Protein AF-A0A3D3WF87-F1 (afdb_monomer_lite)

Foldseek 3Di:
DPPPDDDDPVVPDADWDQAPVRDTDGPVVLLVQLVVQQVPADLQQGDALVNSQVVSCVPVVDRDDSVNSVVSCVVVVHDGSVVSRDDPPPPDPDPPDPDPDDPPPDDDDDDDD

Sequence (113 aa):
ATPRGIIPLSHFFSPAITRADGIAVASRAVTATIIGLIMAEDKLAPLSDANIADAITARHGVTLTPRAIAKHRAKHHIAKAPNRKIKPQKIKPKKIKPRKVMSKRVQSKNIMH

pLDDT: mean 83.64, std 14.1, range [43.0, 96.19]

Secondary structure (DSSP, 8-state):
--SS----GGGG---EEE-TTS-EEEHHHHHHHHHHHHHTS-TTSPPPHHHHHHHHHHHH-----HHHHHHHHHHTTPPPHHHHPPPPP------------------------

Structure (mmCIF, N/CA/C/O backbone):
data_AF-A0A3D3WF87-F1
#
_entry.id   AF-A0A3D3WF87-F1
#
loop_
_atom_site.group_PDB
_atom_site.id
_atom_site.type_symbol
_atom_site.label_atom_id
_atom_site.label_alt_id
_atom_site.label_comp_id
_atom_site.label_asym_id
_atom_site.label_entity_id
_atom_site.label_seq_id
_atom_site.pdbx_PDB_ins_code
_atom_site.Cartn_x
_atom_site.Cartn_y
_atom_site.Cartn_z
_atom_site.occupancy
_atom_site.B_iso_or_equiv
_atom_site.auth_seq_id
_atom_site.auth_comp_id
_atom_site.auth_asym_id
_atom_site.auth_atom_id
_atom_site.pdbx_PDB_model_num
ATOM 1 N N . ALA A 1 1 ? -14.303 5.611 -28.062 1.00 49.09 1 ALA A N 1
ATOM 2 C CA . ALA A 1 1 ? -14.174 6.911 -27.373 1.00 49.09 1 ALA A CA 1
ATOM 3 C C . ALA A 1 1 ? -14.171 6.671 -25.867 1.00 49.09 1 ALA A C 1
ATOM 5 O O . ALA A 1 1 ? -15.093 6.036 -25.369 1.00 49.09 1 ALA A O 1
ATOM 6 N N . THR A 1 2 ? -13.136 7.095 -25.140 1.00 52.62 2 THR A N 1
ATOM 7 C CA . THR A 1 2 ? -13.179 7.131 -23.670 1.00 52.62 2 THR A CA 1
ATOM 8 C C . THR A 1 2 ? -14.158 8.231 -23.241 1.00 52.62 2 THR A C 1
ATOM 10 O O . THR A 1 2 ? -14.072 9.347 -23.748 1.00 52.62 2 THR A O 1
ATOM 13 N N . PRO A 1 3 ? -15.099 7.973 -22.319 1.00 73.81 3 PRO A N 1
ATOM 14 C CA . PRO A 1 3 ? -16.246 8.858 -22.084 1.00 73.81 3 PRO A CA 1
ATOM 15 C C . PRO A 1 3 ? -15.928 10.134 -21.269 1.00 73.81 3 PRO A C 1
ATOM 17 O O . PRO A 1 3 ? -16.829 10.725 -20.687 1.00 73.81 3 PRO A O 1
ATOM 20 N N . ARG A 1 4 ? -14.658 10.559 -21.164 1.00 70.38 4 ARG A N 1
ATOM 21 C CA . ARG A 1 4 ? -14.207 11.664 -20.287 1.00 70.38 4 ARG A CA 1
ATOM 22 C C . ARG A 1 4 ? -13.151 12.586 -20.934 1.00 70.38 4 ARG A C 1
ATOM 24 O O . ARG A 1 4 ? -12.146 12.898 -20.306 1.00 70.38 4 ARG A O 1
ATOM 31 N N . GLY A 1 5 ? -13.376 13.028 -22.173 1.00 79.25 5 GLY A N 1
ATOM 32 C CA . GLY A 1 5 ? -12.568 14.078 -22.818 1.00 79.25 5 GLY A CA 1
ATOM 33 C C . GLY A 1 5 ? -11.199 13.642 -23.367 1.00 79.25 5 GLY A C 1
ATOM 34 O O . GLY A 1 5 ? -10.828 12.469 -23.313 1.00 79.25 5 GLY A O 1
ATOM 35 N N . ILE A 1 6 ? -10.468 14.607 -23.937 1.00 88.31 6 ILE A N 1
ATOM 36 C CA . ILE A 1 6 ? -9.123 14.424 -24.505 1.00 88.31 6 ILE A CA 1
ATOM 37 C C . ILE A 1 6 ? -8.096 14.647 -23.391 1.00 88.31 6 ILE A C 1
ATOM 39 O O . ILE A 1 6 ? -8.057 15.721 -22.794 1.00 88.31 6 ILE A O 1
ATOM 43 N N . ILE A 1 7 ? -7.261 13.642 -23.118 1.00 88.25 7 ILE A N 1
ATOM 44 C CA . ILE A 1 7 ? -6.139 13.748 -22.177 1.00 88.25 7 ILE A CA 1
ATOM 45 C C . ILE A 1 7 ? -4.807 13.684 -22.928 1.00 88.25 7 ILE A C 1
ATOM 47 O O . ILE A 1 7 ? -4.680 12.897 -23.869 1.00 88.25 7 ILE A O 1
ATOM 51 N N . PRO A 1 8 ? -3.808 14.495 -22.537 1.00 86.44 8 PRO A N 1
ATOM 52 C CA . PRO A 1 8 ? -2.497 14.469 -23.172 1.00 86.44 8 PRO A CA 1
ATOM 53 C C . PRO A 1 8 ? -1.827 13.104 -22.964 1.00 86.44 8 PRO A C 1
ATOM 55 O O . PRO A 1 8 ? -1.905 12.527 -21.877 1.00 86.44 8 PRO A O 1
ATOM 58 N N . LEU A 1 9 ? -1.128 12.604 -23.990 1.00 87.75 9 LEU A N 1
ATOM 59 C CA . LEU A 1 9 ? -0.460 11.293 -23.969 1.00 87.75 9 LEU A CA 1
ATOM 60 C C . LEU A 1 9 ? 0.532 11.149 -22.799 1.00 87.75 9 LEU A C 1
ATOM 62 O O . LEU A 1 9 ? 0.686 10.070 -22.229 1.00 87.75 9 LEU A O 1
AT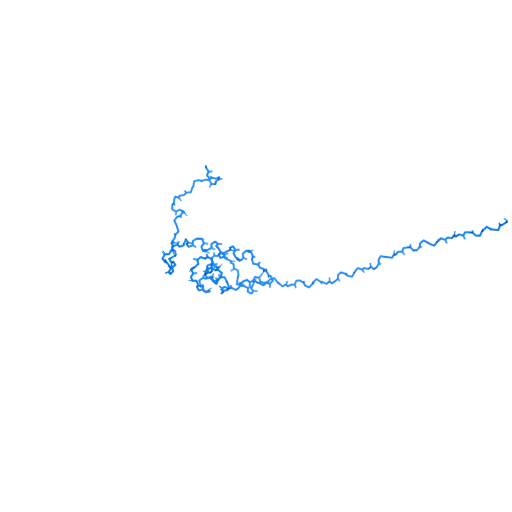OM 66 N N . SER A 1 10 ? 1.156 12.252 -22.381 1.00 86.44 10 SER A N 1
ATOM 67 C CA . SER A 1 10 ? 2.066 12.283 -21.232 1.00 86.44 10 SER A CA 1
ATOM 68 C C . SER A 1 10 ? 1.427 11.789 -19.930 1.00 86.44 10 SER A C 1
ATOM 70 O O . SER A 1 10 ? 2.129 11.269 -19.068 1.00 86.44 10 SER A O 1
ATOM 72 N N . HIS A 1 11 ? 0.100 11.874 -19.795 1.00 84.94 11 HIS A N 1
ATOM 73 C CA . HIS A 1 11 ? -0.622 11.421 -18.608 1.00 84.94 11 HIS A CA 1
ATOM 74 C C . HIS A 1 11 ? -0.518 9.904 -18.363 1.00 84.94 11 HIS A C 1
ATOM 76 O O . HIS A 1 11 ? -0.719 9.441 -17.234 1.00 84.94 11 HIS A O 1
ATOM 82 N N . PHE A 1 12 ? -0.223 9.124 -19.405 1.00 83.12 12 PHE A N 1
ATOM 83 C CA . PHE A 1 12 ? -0.142 7.667 -19.321 1.00 83.12 12 PHE A CA 1
ATOM 84 C C . PHE A 1 12 ? 1.240 7.161 -18.897 1.00 83.12 12 PHE A C 1
ATOM 86 O O . PHE A 1 12 ? 1.348 6.033 -18.416 1.00 83.12 12 PHE A O 1
ATOM 93 N N . PHE A 1 13 ? 2.288 7.980 -19.013 1.00 86.25 13 PHE A N 1
ATOM 94 C CA . PHE A 1 13 ? 3.633 7.579 -18.618 1.00 86.25 13 PHE A CA 1
ATOM 95 C C . PHE A 1 13 ? 3.845 7.821 -17.124 1.00 86.25 13 PHE A C 1
ATOM 97 O O . PHE A 1 13 ? 3.792 8.946 -16.632 1.00 86.25 13 PHE A O 1
ATOM 104 N N . SER A 1 14 ? 4.102 6.743 -16.387 1.00 86.69 14 SER A N 1
ATOM 105 C CA . SER A 1 14 ? 4.516 6.804 -14.986 1.00 86.69 14 SER A CA 1
ATOM 106 C C . SER A 1 14 ? 5.873 6.129 -14.816 1.00 86.69 14 SER A C 1
ATOM 108 O O . SER A 1 14 ? 6.096 5.111 -15.475 1.00 86.69 14 SER A O 1
ATOM 110 N N . PRO A 1 15 ? 6.743 6.616 -13.912 1.00 87.62 15 PRO A N 1
ATOM 111 C CA . PRO A 1 15 ? 7.994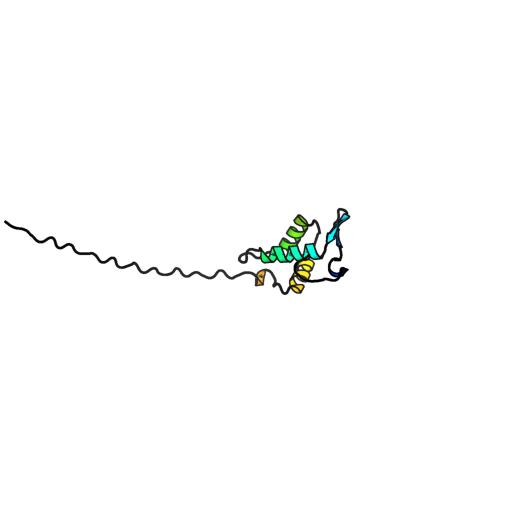 5.940 -13.596 1.00 87.62 15 PRO A CA 1
ATOM 112 C C . PRO A 1 15 ? 7.744 4.477 -13.225 1.00 87.62 15 PRO A C 1
ATOM 114 O O . PRO A 1 15 ? 6.828 4.181 -12.445 1.00 87.62 15 PRO A O 1
ATOM 117 N N . ALA A 1 16 ? 8.545 3.581 -13.789 1.00 87.50 16 ALA A N 1
ATOM 118 C CA . ALA A 1 16 ? 8.533 2.170 -13.445 1.00 87.50 16 ALA A CA 1
ATOM 119 C C . ALA A 1 16 ? 9.419 1.905 -12.221 1.00 87.50 16 ALA A C 1
ATOM 121 O O . ALA A 1 16 ? 10.440 2.560 -12.021 1.00 87.50 16 ALA A O 1
ATOM 122 N N . ILE A 1 17 ? 9.011 0.943 -11.402 1.00 86.38 17 ILE A N 1
ATOM 123 C CA . ILE A 1 17 ? 9.784 0.397 -10.293 1.00 86.38 17 ILE A CA 1
ATOM 124 C C . ILE A 1 17 ? 10.210 -1.003 -10.719 1.00 86.38 17 ILE A C 1
ATOM 126 O O . ILE A 1 17 ? 9.358 -1.861 -10.951 1.00 86.38 17 ILE A O 1
ATOM 130 N N . THR A 1 18 ? 11.514 -1.216 -10.850 1.00 86.12 18 THR A N 1
ATOM 131 C CA . THR A 1 18 ? 12.071 -2.519 -11.215 1.00 86.12 18 THR A CA 1
ATOM 132 C C . THR A 1 18 ? 12.104 -3.419 -9.988 1.00 86.12 18 THR A C 1
ATOM 134 O O . THR A 1 18 ? 12.627 -3.042 -8.938 1.00 86.12 18 THR A O 1
ATOM 137 N N . ARG A 1 19 ? 11.516 -4.604 -10.113 1.00 87.69 19 ARG A N 1
ATOM 138 C CA . ARG A 1 19 ? 11.569 -5.664 -9.113 1.00 87.69 19 ARG A CA 1
ATOM 139 C C . ARG A 1 19 ? 12.897 -6.426 -9.213 1.00 87.69 19 ARG A C 1
ATOM 141 O O . ARG A 1 19 ? 13.601 -6.350 -10.215 1.00 87.69 19 ARG A O 1
ATOM 148 N N . ALA A 1 20 ? 13.238 -7.175 -8.166 1.00 82.56 20 ALA A N 1
ATOM 149 C CA . ALA A 1 20 ? 14.440 -8.009 -8.117 1.00 82.56 20 ALA A CA 1
ATOM 150 C C . ALA A 1 20 ? 14.529 -9.073 -9.235 1.00 82.56 20 ALA A C 1
ATOM 152 O O . ALA A 1 20 ? 15.626 -9.486 -9.584 1.00 82.56 20 ALA A O 1
ATOM 153 N N . ASP A 1 21 ? 13.398 -9.496 -9.805 1.00 83.44 21 ASP A N 1
ATOM 154 C CA . ASP A 1 21 ? 13.311 -10.438 -10.932 1.00 83.44 21 ASP A CA 1
ATOM 155 C C . ASP A 1 21 ? 13.448 -9.755 -12.310 1.00 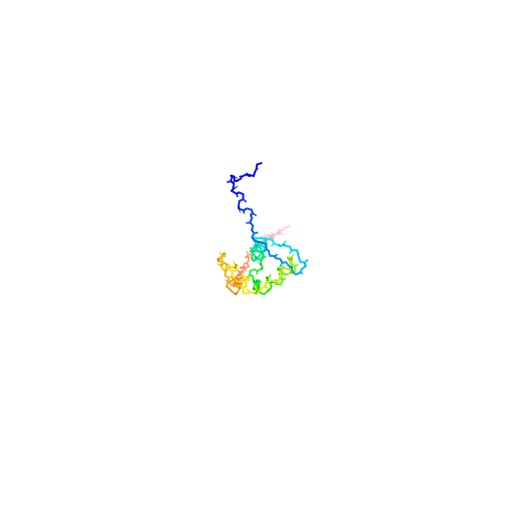83.44 21 ASP A C 1
ATOM 157 O O . ASP A 1 21 ? 13.291 -10.402 -13.342 1.00 83.44 21 ASP A O 1
ATOM 161 N N . GLY A 1 22 ? 13.727 -8.447 -12.345 1.00 82.75 22 GLY A N 1
ATOM 162 C CA . GLY A 1 22 ? 13.851 -7.664 -13.576 1.00 82.75 22 GLY A CA 1
ATOM 163 C C . GLY A 1 22 ? 12.516 -7.204 -14.169 1.00 82.75 22 GLY A C 1
ATOM 164 O O . GLY A 1 22 ? 12.516 -6.450 -15.143 1.00 82.75 22 GLY A O 1
ATOM 165 N N . ILE A 1 23 ? 11.377 -7.589 -13.582 1.00 87.19 23 ILE A N 1
ATOM 166 C CA . ILE A 1 23 ? 10.054 -7.158 -14.040 1.00 87.19 23 ILE A CA 1
ATOM 167 C C . ILE A 1 23 ? 9.773 -5.736 -13.541 1.00 87.19 23 ILE A C 1
ATOM 169 O O . ILE A 1 23 ? 10.004 -5.390 -12.382 1.00 87.19 23 ILE A O 1
ATOM 173 N N . ALA A 1 24 ? 9.250 -4.887 -14.421 1.00 88.00 24 ALA A N 1
ATOM 174 C CA . ALA A 1 24 ? 8.902 -3.508 -14.106 1.00 88.00 24 ALA A CA 1
ATOM 175 C C . ALA A 1 24 ? 7.423 -3.375 -13.710 1.00 88.0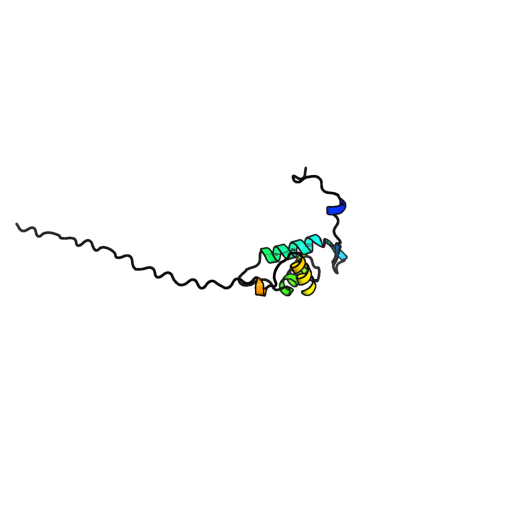0 24 ALA A C 1
ATOM 177 O O . ALA A 1 24 ? 6.533 -3.849 -14.414 1.00 88.00 24 ALA A O 1
ATOM 178 N N . VAL A 1 25 ? 7.149 -2.658 -12.617 1.00 90.06 25 VAL A N 1
ATOM 179 C CA . VAL A 1 25 ? 5.788 -2.315 -12.175 1.00 90.06 25 VAL A CA 1
ATOM 180 C C . VAL A 1 25 ? 5.602 -0.802 -12.201 1.00 90.06 25 VAL A C 1
ATOM 182 O O . VAL A 1 25 ? 6.439 -0.045 -11.716 1.00 90.06 25 VAL A O 1
ATOM 185 N N . ALA A 1 26 ? 4.478 -0.326 -12.733 1.00 91.38 26 ALA A N 1
ATOM 186 C CA . ALA A 1 26 ? 4.164 1.099 -12.729 1.00 91.38 26 ALA A CA 1
ATOM 187 C C . ALA A 1 26 ? 4.009 1.645 -11.294 1.00 91.38 26 ALA A C 1
ATOM 189 O O . ALA A 1 26 ? 3.201 1.148 -10.504 1.00 91.38 26 ALA A O 1
ATOM 190 N N . SER A 1 27 ? 4.700 2.741 -10.965 1.00 90.50 27 SER A N 1
ATOM 191 C CA . SER A 1 27 ? 4.589 3.405 -9.649 1.00 90.50 27 SER A CA 1
ATOM 192 C C . SER A 1 27 ? 3.157 3.844 -9.309 1.00 90.50 27 SER A C 1
ATOM 194 O O . SER A 1 27 ? 2.734 3.808 -8.146 1.00 90.50 27 SER A O 1
ATOM 196 N N . ARG A 1 28 ? 2.373 4.214 -10.331 1.00 91.62 28 ARG A N 1
ATOM 197 C CA . ARG A 1 28 ? 0.952 4.555 -10.188 1.00 91.62 28 ARG A CA 1
ATOM 198 C C . ARG A 1 28 ? 0.111 3.342 -9.784 1.00 91.62 28 ARG A C 1
ATOM 200 O O . ARG A 1 28 ? -0.783 3.498 -8.957 1.00 91.62 28 ARG A O 1
ATOM 207 N N . ALA A 1 29 ? 0.425 2.147 -10.290 1.00 92.06 29 ALA A N 1
ATOM 208 C CA . ALA A 1 29 ? -0.269 0.907 -9.928 1.00 92.06 29 ALA A CA 1
ATOM 209 C C . ALA A 1 29 ? -0.003 0.513 -8.467 1.00 92.06 29 ALA A C 1
ATOM 211 O O . ALA A 1 29 ? -0.932 0.178 -7.728 1.00 92.06 29 ALA A O 1
ATOM 212 N N . VAL A 1 30 ? 1.248 0.647 -8.016 1.00 93.25 30 VAL A N 1
ATOM 213 C CA . VAL A 1 30 ? 1.623 0.431 -6.610 1.00 93.25 30 VAL A CA 1
ATOM 214 C C . VAL A 1 30 ? 0.871 1.402 -5.697 1.00 93.25 30 VAL A C 1
ATOM 216 O O . VAL A 1 30 ? 0.236 0.981 -4.732 1.00 93.25 30 VAL A O 1
ATOM 219 N N . THR A 1 31 ? 0.859 2.694 -6.041 1.00 93.31 31 THR A N 1
ATOM 220 C CA . THR A 1 31 ? 0.142 3.725 -5.268 1.00 93.31 31 THR A CA 1
ATOM 221 C C . THR A 1 31 ? -1.365 3.452 -5.217 1.00 93.31 31 THR A C 1
ATOM 223 O O . THR A 1 31 ? -1.963 3.514 -4.144 1.00 93.31 31 THR A O 1
ATOM 226 N N . ALA A 1 32 ? -1.977 3.087 -6.348 1.00 94.50 32 ALA A N 1
ATOM 227 C CA . ALA A 1 32 ? -3.391 2.722 -6.410 1.00 94.50 32 ALA A CA 1
ATOM 228 C C . ALA A 1 32 ? -3.708 1.508 -5.523 1.00 94.50 32 ALA A C 1
ATOM 230 O O . ALA A 1 32 ? -4.725 1.496 -4.832 1.00 94.50 32 ALA A O 1
ATOM 231 N N . THR A 1 33 ? -2.810 0.522 -5.480 1.00 95.38 33 THR A N 1
ATOM 232 C CA . THR A 1 33 ? -2.969 -0.663 -4.626 1.00 95.38 33 THR A CA 1
ATOM 233 C C . THR A 1 33 ? -2.892 -0.304 -3.144 1.00 95.38 33 THR A C 1
ATOM 235 O O . THR A 1 33 ? -3.719 -0.779 -2.373 1.00 95.38 33 THR A O 1
ATOM 238 N N . ILE A 1 34 ? -1.960 0.569 -2.740 1.00 95.38 34 ILE A N 1
ATOM 239 C CA . ILE A 1 34 ? -1.860 1.055 -1.351 1.00 95.38 34 ILE A CA 1
ATOM 240 C C . ILE A 1 34 ? -3.180 1.701 -0.917 1.00 95.38 34 ILE A C 1
ATOM 242 O O . ILE A 1 34 ? -3.713 1.371 0.140 1.00 95.38 34 ILE A O 1
ATOM 246 N N . ILE A 1 35 ? -3.725 2.600 -1.741 1.00 95.50 35 ILE A N 1
ATOM 247 C CA . ILE A 1 35 ? -4.992 3.282 -1.443 1.00 95.50 35 ILE A CA 1
ATOM 248 C C . ILE A 1 35 ? -6.138 2.269 -1.385 1.00 95.50 35 ILE A C 1
ATOM 250 O O . ILE A 1 35 ? -6.915 2.294 -0.435 1.00 95.50 35 ILE A O 1
ATOM 254 N N . GLY A 1 36 ? -6.213 1.352 -2.352 1.00 95.75 36 GLY A N 1
ATOM 255 C CA . GLY A 1 36 ? -7.240 0.313 -2.393 1.00 95.75 36 GLY A CA 1
ATOM 256 C C . GLY A 1 36 ? -7.237 -0.577 -1.149 1.00 95.75 36 GLY A C 1
ATOM 257 O O . GLY A 1 36 ? -8.296 -0.831 -0.583 1.00 95.75 36 GLY A O 1
ATOM 258 N N . LEU A 1 37 ? -6.056 -0.985 -0.672 1.00 95.50 37 LEU A N 1
ATOM 259 C CA . LEU A 1 37 ? -5.916 -1.767 0.560 1.00 95.50 37 LEU A CA 1
ATOM 260 C C . LEU A 1 37 ? -6.414 -0.999 1.788 1.00 95.50 37 LEU A C 1
ATOM 262 O O . LEU A 1 37 ? -7.106 -1.577 2.617 1.00 95.50 37 LEU A O 1
ATOM 266 N N . ILE A 1 38 ? -6.105 0.297 1.893 1.00 94.75 38 ILE A N 1
ATOM 267 C CA . ILE A 1 38 ? -6.568 1.126 3.015 1.00 94.75 38 ILE A CA 1
ATOM 268 C C . ILE A 1 38 ? -8.080 1.368 2.936 1.00 94.75 38 ILE A C 1
ATOM 270 O O . ILE A 1 38 ? -8.756 1.380 3.957 1.00 94.75 38 ILE A O 1
ATOM 274 N N . MET A 1 39 ? -8.640 1.558 1.741 1.00 94.06 39 MET A N 1
ATOM 275 C CA . MET A 1 39 ? -10.082 1.766 1.574 1.00 94.06 39 MET A CA 1
ATOM 276 C C . MET A 1 39 ? -10.903 0.515 1.907 1.00 94.06 39 MET A C 1
ATOM 278 O O . MET A 1 39 ? -12.025 0.642 2.392 1.00 94.06 39 MET A O 1
ATOM 282 N N . ALA A 1 40 ? -10.346 -0.669 1.649 1.00 95.00 40 ALA A N 1
ATOM 283 C CA . ALA A 1 40 ? -10.981 -1.958 1.906 1.00 95.00 40 ALA A CA 1
ATOM 284 C C . ALA A 1 40 ? -10.660 -2.544 3.297 1.00 95.00 40 ALA A C 1
ATOM 286 O O . ALA A 1 40 ? -11.067 -3.667 3.586 1.00 95.00 40 ALA A O 1
ATOM 287 N N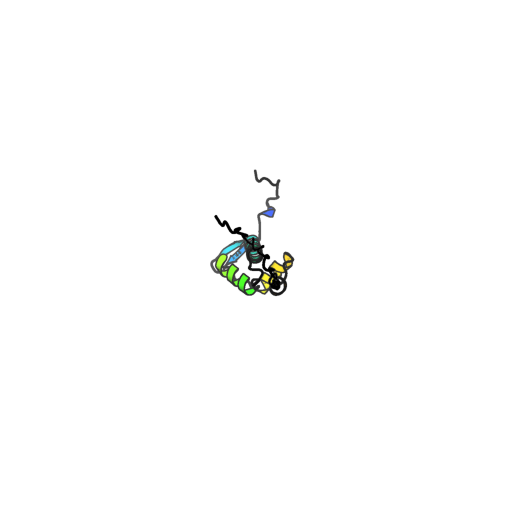 . GLU A 1 41 ? -9.914 -1.830 4.148 1.00 92.69 41 GLU A N 1
ATOM 288 C CA . GLU A 1 41 ? -9.495 -2.351 5.451 1.00 92.69 41 GLU A CA 1
ATOM 289 C C . GLU A 1 41 ? -10.650 -2.445 6.463 1.00 92.69 41 GLU A C 1
ATOM 291 O O . GLU A 1 41 ? -11.628 -1.691 6.410 1.00 92.69 41 GLU A O 1
ATOM 296 N N . ASP A 1 42 ? -10.500 -3.331 7.451 1.00 93.56 42 ASP A N 1
ATOM 297 C CA . ASP A 1 42 ? -11.368 -3.330 8.626 1.00 93.56 42 ASP A CA 1
ATOM 298 C C . ASP A 1 42 ? -11.056 -2.107 9.503 1.00 93.56 42 ASP A C 1
ATOM 300 O O . ASP A 1 42 ? -9.970 -1.968 10.067 1.00 93.56 42 ASP A O 1
ATOM 304 N N . LYS A 1 43 ? -12.037 -1.217 9.671 1.00 90.88 43 LYS A N 1
ATOM 305 C CA . LYS A 1 43 ? -11.894 0.002 10.480 1.00 90.88 43 LYS A CA 1
ATOM 306 C C . LYS A 1 43 ? -11.766 -0.277 11.980 1.00 90.88 43 LYS A C 1
ATOM 308 O O . LYS A 1 43 ? -11.366 0.619 12.727 1.00 90.88 43 LYS A O 1
ATOM 313 N N . LEU A 1 44 ? -12.112 -1.478 12.445 1.00 91.25 44 LEU A N 1
ATOM 314 C CA . LEU A 1 44 ? -11.871 -1.910 13.825 1.00 91.25 44 LEU A CA 1
ATOM 315 C C . LEU A 1 44 ? -10.412 -2.340 14.035 1.00 91.25 44 LEU A C 1
ATOM 317 O O . LEU A 1 44 ? -9.872 -2.176 15.136 1.00 91.25 44 LEU A O 1
ATOM 321 N N . ALA A 1 45 ? -9.760 -2.822 12.979 1.00 92.12 45 ALA A N 1
ATOM 322 C CA . ALA A 1 45 ? -8.385 -3.303 12.974 1.00 92.12 45 ALA A CA 1
ATOM 323 C C . ALA A 1 45 ? -7.632 -2.797 11.722 1.00 92.12 45 ALA A C 1
ATOM 325 O O . ALA A 1 45 ? -7.282 -3.590 10.847 1.00 92.12 45 ALA A O 1
ATOM 326 N N . PRO A 1 46 ? -7.377 -1.476 11.619 1.00 94.12 46 PRO A N 1
ATOM 327 C CA . PRO A 1 46 ? -6.775 -0.887 10.425 1.00 94.12 46 PRO A CA 1
ATOM 328 C C . PRO A 1 46 ? -5.369 -1.434 10.173 1.00 94.12 46 PRO A C 1
ATOM 330 O O . PRO A 1 46 ? -4.604 -1.683 11.112 1.00 94.12 46 PRO A O 1
ATOM 333 N N . LEU A 1 47 ? -5.006 -1.568 8.898 1.00 95.25 47 LEU A N 1
ATOM 334 C CA . LEU A 1 47 ? -3.732 -2.151 8.493 1.00 95.25 47 LEU A CA 1
ATOM 335 C C . LEU A 1 47 ? -2.568 -1.231 8.868 1.00 95.25 47 LEU A C 1
ATOM 337 O O . LEU A 1 47 ? -2.572 -0.028 8.584 1.00 95.25 47 LEU A O 1
ATOM 341 N N . SER A 1 48 ? -1.538 -1.814 9.484 1.00 96.06 48 SER A N 1
ATOM 342 C CA . SER A 1 48 ? -0.286 -1.110 9.749 1.00 96.06 48 SER A CA 1
ATOM 343 C C . SER A 1 48 ? 0.459 -0.819 8.438 1.00 96.06 48 SER A C 1
ATOM 345 O O . SER A 1 48 ? 0.306 -1.540 7.451 1.00 96.06 48 SER A O 1
ATOM 347 N N . ASP A 1 49 ? 1.310 0.212 8.430 1.00 95.62 49 ASP A N 1
ATOM 348 C CA . ASP A 1 49 ? 2.135 0.530 7.255 1.00 95.62 49 ASP A CA 1
ATOM 349 C C . ASP A 1 49 ? 3.099 -0.637 6.903 1.00 95.62 49 ASP A C 1
ATOM 351 O O . ASP A 1 49 ? 3.485 -0.776 5.745 1.00 95.62 49 ASP A O 1
ATOM 355 N N . ALA A 1 50 ? 3.445 -1.504 7.868 1.00 96.19 50 ALA A N 1
ATOM 356 C CA . ALA A 1 50 ? 4.220 -2.728 7.637 1.00 96.19 50 ALA A CA 1
ATOM 357 C C . ALA A 1 50 ? 3.381 -3.824 6.961 1.00 96.19 50 A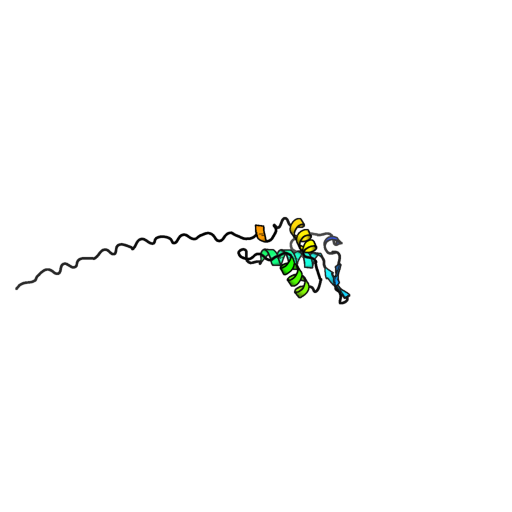LA A C 1
ATOM 359 O O . ALA A 1 50 ? 3.782 -4.341 5.927 1.00 96.19 50 ALA A O 1
ATOM 360 N N . ASN A 1 51 ? 2.165 -4.078 7.451 1.00 96.12 51 ASN A N 1
ATOM 361 C CA . ASN A 1 51 ? 1.270 -5.074 6.854 1.00 96.12 51 ASN A CA 1
ATOM 362 C C . ASN A 1 51 ? 0.913 -4.705 5.404 1.00 96.12 51 ASN A C 1
ATOM 364 O O . ASN A 1 51 ? 0.759 -5.572 4.547 1.00 96.12 51 ASN A O 1
ATOM 368 N N . ILE A 1 52 ? 0.783 -3.404 5.115 1.00 95.88 52 ILE A N 1
ATOM 369 C CA . ILE A 1 52 ? 0.580 -2.914 3.748 1.00 95.88 52 ILE A CA 1
ATOM 370 C C . ILE A 1 52 ? 1.825 -3.182 2.893 1.00 95.88 52 ILE A C 1
ATOM 372 O O . ILE A 1 52 ? 1.685 -3.608 1.750 1.00 95.88 52 ILE A O 1
ATOM 376 N N . ALA A 1 53 ? 3.033 -2.959 3.420 1.00 96.00 53 ALA A N 1
ATOM 377 C CA . ALA A 1 53 ? 4.272 -3.253 2.701 1.00 96.00 53 ALA A CA 1
ATOM 378 C C . ALA A 1 53 ? 4.399 -4.746 2.354 1.00 96.00 53 ALA A C 1
ATOM 380 O O . ALA A 1 53 ? 4.735 -5.083 1.216 1.00 96.00 53 ALA A O 1
ATOM 381 N N . ASP A 1 54 ? 4.045 -5.630 3.285 1.00 95.88 54 ASP A N 1
ATOM 382 C CA . ASP A 1 54 ? 4.038 -7.078 3.060 1.00 95.88 54 ASP A CA 1
ATOM 383 C C . ASP A 1 54 ? 3.011 -7.463 1.988 1.00 95.88 54 ASP A C 1
ATOM 385 O O . ASP A 1 54 ? 3.323 -8.195 1.049 1.00 95.88 54 ASP A O 1
ATOM 389 N N . ALA A 1 55 ? 1.802 -6.893 2.049 1.00 95.25 55 ALA A N 1
ATOM 390 C CA . ALA A 1 55 ? 0.765 -7.118 1.044 1.00 95.25 55 ALA A CA 1
ATOM 391 C C . ALA A 1 55 ? 1.175 -6.626 -0.357 1.00 95.25 55 ALA A C 1
ATOM 393 O O . ALA A 1 55 ? 0.842 -7.263 -1.359 1.00 95.25 55 ALA A O 1
ATOM 394 N N . ILE A 1 56 ? 1.903 -5.508 -0.451 1.00 94.19 56 ILE A N 1
ATOM 395 C CA . ILE A 1 56 ? 2.455 -5.015 -1.721 1.00 94.19 56 ILE A CA 1
ATOM 396 C C . ILE A 1 56 ? 3.551 -5.949 -2.231 1.00 94.19 56 ILE A C 1
ATOM 398 O O . ILE A 1 56 ? 3.552 -6.279 -3.417 1.00 94.19 56 ILE A O 1
ATOM 402 N N . THR A 1 57 ? 4.429 -6.420 -1.348 1.00 93.44 57 THR A N 1
ATOM 403 C CA . THR A 1 57 ? 5.479 -7.382 -1.697 1.00 93.44 57 THR A CA 1
ATOM 404 C C . THR A 1 57 ? 4.869 -8.686 -2.212 1.00 93.44 57 THR A C 1
ATOM 406 O O . THR A 1 57 ? 5.317 -9.210 -3.223 1.00 93.44 57 THR A O 1
ATOM 409 N N . ALA A 1 58 ? 3.786 -9.173 -1.606 1.00 92.56 58 ALA A N 1
ATOM 410 C CA . ALA A 1 58 ? 3.096 -10.374 -2.072 1.00 92.56 58 ALA A CA 1
ATOM 411 C C . ALA A 1 58 ? 2.394 -10.185 -3.432 1.00 92.56 58 ALA A C 1
ATOM 413 O O . ALA A 1 58 ? 2.399 -11.094 -4.257 1.00 92.56 58 ALA A O 1
ATOM 414 N N . ARG A 1 59 ? 1.785 -9.016 -3.682 1.00 91.44 59 ARG A N 1
ATOM 415 C CA . ARG A 1 59 ? 0.993 -8.759 -4.904 1.00 91.44 59 ARG A CA 1
ATOM 416 C C . ARG A 1 59 ? 1.826 -8.329 -6.105 1.00 91.44 59 ARG A C 1
ATOM 418 O O . ARG A 1 59 ? 1.603 -8.807 -7.208 1.00 91.44 59 ARG A O 1
ATOM 425 N N . HIS A 1 60 ? 2.729 -7.380 -5.891 1.00 89.56 60 HIS A N 1
ATOM 426 C CA . HIS A 1 60 ? 3.532 -6.747 -6.943 1.00 89.56 60 HIS A CA 1
ATOM 427 C C . HIS A 1 60 ? 4.978 -7.189 -6.897 1.00 89.56 60 HIS A C 1
ATOM 429 O O . HIS A 1 60 ? 5.742 -6.879 -7.806 1.00 89.56 60 HIS A O 1
ATOM 435 N N . GLY A 1 61 ? 5.381 -7.858 -5.814 1.00 90.25 61 GLY A N 1
ATOM 436 C CA . GLY A 1 61 ? 6.735 -8.347 -5.706 1.00 90.25 61 GLY A CA 1
ATOM 437 C C . GLY A 1 61 ? 7.794 -7.294 -5.417 1.00 90.25 61 GLY A C 1
ATOM 438 O O . GLY A 1 61 ? 8.977 -7.617 -5.353 1.00 90.25 61 GLY A O 1
ATOM 439 N N . VAL A 1 62 ? 7.366 -6.047 -5.254 1.00 90.25 62 VAL A N 1
ATOM 440 C CA . VAL A 1 62 ? 8.208 -4.900 -4.951 1.00 90.25 62 VAL A CA 1
ATOM 441 C C . VAL A 1 62 ? 8.306 -4.761 -3.440 1.00 90.25 62 VAL A C 1
ATOM 443 O O . VAL A 1 62 ? 7.298 -4.554 -2.764 1.00 90.25 62 VAL A O 1
ATOM 446 N N . THR A 1 63 ? 9.525 -4.813 -2.917 1.00 90.81 63 THR A N 1
ATOM 447 C CA . THR A 1 63 ? 9.806 -4.554 -1.507 1.00 90.81 63 THR A CA 1
ATOM 448 C C . THR A 1 63 ? 9.766 -3.055 -1.237 1.00 90.81 63 THR A C 1
ATOM 450 O O . THR A 1 63 ? 10.613 -2.289 -1.695 1.00 90.81 63 THR A O 1
ATOM 453 N N . LEU A 1 64 ? 8.771 -2.623 -0.467 1.00 91.38 64 LEU A N 1
ATOM 454 C CA . LEU A 1 64 ? 8.672 -1.250 0.020 1.00 91.38 64 LEU A CA 1
ATOM 455 C C . LEU A 1 64 ? 8.950 -1.193 1.513 1.00 91.38 64 LEU A C 1
ATOM 457 O O . LEU A 1 64 ? 8.584 -2.083 2.271 1.00 91.38 64 LEU A O 1
ATOM 461 N N . THR A 1 65 ? 9.548 -0.093 1.962 1.00 94.88 65 THR A N 1
ATOM 462 C CA . THR A 1 65 ? 9.684 0.150 3.399 1.00 94.88 65 THR A CA 1
ATOM 463 C C . THR A 1 65 ? 8.378 0.720 3.969 1.00 94.88 65 THR A C 1
ATOM 465 O O . THR A 1 65 ? 7.691 1.482 3.280 1.00 94.88 65 THR A O 1
ATOM 468 N N . PRO A 1 66 ? 8.059 0.487 5.257 1.00 95.62 66 PRO A N 1
ATOM 469 C CA . PRO A 1 66 ? 6.909 1.128 5.905 1.00 95.62 66 PRO A CA 1
ATOM 470 C C . PRO A 1 66 ? 6.939 2.666 5.815 1.00 95.62 66 PRO A C 1
ATOM 472 O O . PRO A 1 66 ? 5.902 3.321 5.758 1.00 95.62 66 PRO A O 1
ATOM 475 N N . ARG A 1 67 ? 8.138 3.264 5.736 1.00 95.44 67 ARG A N 1
ATOM 476 C CA . ARG A 1 67 ? 8.332 4.714 5.566 1.00 95.44 67 ARG A CA 1
ATOM 477 C C . ARG A 1 67 ? 7.912 5.180 4.171 1.00 95.44 67 ARG A C 1
ATOM 479 O O . ARG A 1 67 ? 7.314 6.247 4.039 1.00 95.44 67 ARG A O 1
ATOM 486 N N . ALA A 1 68 ? 8.173 4.374 3.139 1.00 94.62 68 ALA A N 1
ATOM 487 C CA . ALA A 1 68 ? 7.677 4.632 1.791 1.00 94.62 68 ALA A CA 1
ATOM 488 C C . ALA A 1 68 ? 6.142 4.595 1.764 1.00 94.62 68 ALA A C 1
ATOM 490 O O . ALA A 1 68 ? 5.525 5.536 1.264 1.00 94.62 68 ALA A O 1
ATOM 491 N N . ILE A 1 69 ? 5.523 3.586 2.391 1.00 95.81 69 ILE A N 1
ATOM 492 C CA . ILE A 1 69 ? 4.060 3.515 2.538 1.00 95.81 69 ILE A CA 1
ATOM 493 C C . ILE A 1 69 ? 3.524 4.763 3.247 1.00 95.81 69 ILE A C 1
ATOM 495 O O . ILE A 1 69 ? 2.608 5.407 2.737 1.00 95.81 69 ILE A O 1
ATOM 499 N N . ALA A 1 70 ? 4.142 5.175 4.358 1.00 95.69 70 ALA A N 1
ATOM 500 C CA . ALA A 1 70 ? 3.761 6.387 5.077 1.00 95.69 70 ALA A CA 1
ATOM 501 C C . ALA A 1 70 ? 3.846 7.651 4.198 1.00 95.69 70 ALA A C 1
ATOM 503 O O . ALA A 1 70 ? 2.943 8.490 4.245 1.00 95.69 70 ALA A O 1
ATOM 504 N N . LYS A 1 71 ? 4.881 7.772 3.353 1.00 95.25 71 LYS A N 1
ATOM 505 C CA . LYS A 1 71 ? 5.034 8.879 2.393 1.00 95.25 71 LYS A CA 1
ATOM 506 C C . LYS A 1 71 ? 3.912 8.887 1.352 1.00 95.25 71 LYS A C 1
ATOM 508 O O . LYS A 1 71 ? 3.342 9.944 1.092 1.00 95.25 71 LYS A O 1
ATOM 513 N N . HIS A 1 72 ? 3.571 7.734 0.774 1.00 93.75 72 HIS A N 1
ATOM 514 C CA . HIS A 1 72 ? 2.449 7.626 -0.166 1.00 93.75 72 HIS A CA 1
ATOM 515 C C . HIS A 1 72 ? 1.119 7.953 0.518 1.00 93.75 72 HIS A C 1
ATOM 517 O O . HIS A 1 72 ? 0.351 8.766 0.017 1.00 93.75 72 HIS A O 1
ATOM 523 N N . ARG A 1 73 ? 0.887 7.408 1.712 1.00 95.44 73 ARG A N 1
ATOM 524 C CA . ARG A 1 73 ? -0.303 7.668 2.523 1.00 95.44 73 ARG A CA 1
ATOM 525 C C . ARG A 1 73 ? -0.500 9.164 2.812 1.00 95.44 73 ARG A C 1
ATOM 527 O O . ARG A 1 73 ? -1.604 9.681 2.650 1.00 95.44 73 ARG A O 1
ATOM 534 N N . ALA A 1 74 ? 0.571 9.858 3.199 1.00 94.88 74 ALA A N 1
ATOM 535 C CA . ALA A 1 74 ? 0.544 11.289 3.498 1.00 94.88 74 ALA A CA 1
ATOM 536 C C . ALA A 1 74 ? 0.187 12.145 2.272 1.00 94.88 74 ALA A C 1
ATOM 538 O O . ALA A 1 74 ? -0.596 13.082 2.403 1.00 94.88 74 ALA A O 1
ATOM 539 N N . LYS A 1 75 ? 0.681 11.787 1.075 1.00 94.81 75 LYS A N 1
ATOM 540 C CA . LYS A 1 75 ? 0.331 12.472 -0.186 1.00 94.81 75 LYS A CA 1
ATOM 541 C C . LYS A 1 75 ? -1.164 12.427 -0.513 1.00 94.81 75 LYS A C 1
ATOM 543 O O . LYS A 1 75 ? -1.647 13.291 -1.230 1.00 94.81 75 LYS A O 1
ATOM 548 N N . HIS A 1 76 ? -1.880 11.429 0.001 1.00 93.81 76 HIS A N 1
ATOM 549 C CA . HIS A 1 76 ? -3.322 11.267 -0.187 1.00 93.81 76 HIS A CA 1
ATOM 550 C C . HIS A 1 76 ? -4.136 11.685 1.047 1.00 93.81 76 HIS A C 1
ATOM 552 O O . HIS A 1 76 ? -5.311 11.348 1.140 1.00 93.81 76 HIS A O 1
ATOM 558 N N . HIS A 1 77 ? -3.529 12.400 2.003 1.00 95.06 77 HIS A N 1
ATOM 559 C CA . HIS A 1 77 ? -4.180 12.880 3.231 1.00 95.06 77 HIS A CA 1
ATOM 560 C C . HIS A 1 77 ? -4.805 11.776 4.101 1.00 95.06 77 HIS A C 1
ATOM 562 O O . HIS A 1 77 ? -5.722 12.014 4.884 1.00 95.06 77 HIS A O 1
ATOM 568 N N . ILE A 1 78 ? -4.292 10.551 4.004 1.00 94.50 78 ILE A N 1
ATOM 569 C CA . ILE A 1 78 ? -4.788 9.419 4.784 1.00 94.50 78 ILE A CA 1
ATOM 570 C C . ILE A 1 78 ? -4.069 9.392 6.140 1.00 94.50 78 ILE A C 1
ATOM 572 O O . ILE A 1 78 ? -2.843 9.485 6.213 1.00 94.50 78 ILE A O 1
ATOM 576 N N . ALA A 1 79 ? -4.805 9.216 7.239 1.00 93.62 79 ALA A N 1
ATOM 577 C CA . ALA A 1 79 ? -4.232 9.173 8.587 1.00 93.62 79 ALA A CA 1
ATOM 578 C C . ALA A 1 79 ? -3.489 7.854 8.891 1.00 93.62 79 ALA A C 1
ATOM 580 O O . ALA A 1 79 ? -3.700 6.828 8.242 1.00 93.62 79 ALA A O 1
ATOM 581 N N . LYS A 1 80 ? -2.605 7.868 9.899 1.00 93.44 80 LYS A N 1
ATOM 582 C CA . LYS A 1 80 ? -1.900 6.668 10.393 1.00 93.44 80 LYS A CA 1
ATOM 583 C C . LYS A 1 80 ? -2.887 5.641 10.953 1.00 93.44 80 LYS A C 1
ATOM 585 O O . LYS A 1 80 ? -3.923 6.041 11.477 1.00 93.44 80 LYS A O 1
ATOM 590 N N . ALA A 1 81 ? -2.541 4.353 10.920 1.00 91.56 81 ALA A N 1
ATOM 591 C CA . ALA A 1 81 ? -3.440 3.270 11.338 1.00 91.56 81 ALA A CA 1
ATOM 592 C C . ALA A 1 81 ? -4.133 3.504 12.704 1.00 91.56 81 ALA A C 1
ATOM 594 O O . ALA A 1 81 ? -5.359 3.417 12.752 1.00 91.56 81 ALA A O 1
ATOM 595 N N . PRO A 1 82 ? -3.446 3.940 13.785 1.00 89.62 82 PRO A N 1
ATOM 596 C CA . PRO A 1 82 ? -4.111 4.211 15.068 1.00 89.62 82 PRO A CA 1
ATOM 597 C C . PRO A 1 82 ? -5.209 5.280 14.996 1.00 89.62 82 PRO A C 1
ATOM 599 O O . PRO A 1 82 ? -6.189 5.210 15.729 1.00 89.62 82 PRO A O 1
ATOM 602 N N . ASN A 1 83 ? -5.061 6.251 14.092 1.00 90.44 83 ASN A N 1
ATOM 603 C CA . ASN A 1 83 ? -6.009 7.347 13.906 1.00 90.44 83 ASN A CA 1
ATOM 604 C C . ASN A 1 83 ? -7.157 6.979 12.951 1.00 90.44 83 ASN A C 1
ATOM 606 O O . ASN A 1 83 ? -8.122 7.731 12.860 1.00 90.44 83 ASN A O 1
ATOM 610 N N . ARG A 1 84 ? -7.059 5.855 12.227 1.00 90.38 84 ARG A N 1
ATOM 611 C CA . ARG A 1 84 ? -8.137 5.325 11.373 1.00 90.38 84 ARG A CA 1
ATOM 612 C C . ARG A 1 84 ? -9.066 4.374 12.127 1.00 90.38 84 ARG A C 1
ATOM 614 O O . ARG A 1 84 ? -10.170 4.101 11.664 1.00 90.38 84 ARG A O 1
ATOM 621 N N . LYS A 1 85 ? -8.633 3.892 13.297 1.00 91.31 85 LYS A N 1
ATOM 622 C CA . LYS A 1 85 ? -9.389 2.949 14.117 1.00 91.31 85 LYS A CA 1
ATOM 623 C C . LYS A 1 85 ? -10.662 3.601 14.655 1.00 91.31 85 LYS A C 1
ATOM 625 O O . LYS A 1 85 ? -10.599 4.554 15.434 1.00 91.31 85 LYS A O 1
ATOM 630 N N . ILE A 1 86 ? -11.820 3.059 14.289 1.00 87.62 86 ILE A N 1
ATOM 631 C CA . ILE A 1 86 ? -13.096 3.473 14.876 1.00 87.62 86 ILE A CA 1
ATOM 632 C C . ILE A 1 86 ? -13.168 2.912 16.297 1.00 87.62 86 ILE A C 1
ATOM 634 O O . ILE A 1 86 ? -12.953 1.721 16.527 1.00 87.62 86 ILE A O 1
ATOM 638 N N . LYS A 1 87 ? -13.483 3.769 17.274 1.00 77.94 87 LYS A N 1
ATOM 639 C CA . LYS A 1 87 ? -13.786 3.303 18.630 1.00 77.94 87 LYS A CA 1
ATOM 640 C C . LYS A 1 87 ? -15.095 2.511 18.568 1.00 77.94 87 LYS A C 1
ATOM 642 O O . LYS A 1 87 ? -16.085 3.074 18.094 1.00 77.94 87 LYS A O 1
ATOM 647 N N . PRO A 1 88 ? -15.135 1.249 19.034 1.00 71.25 88 PRO A N 1
ATOM 648 C CA . PRO A 1 88 ? -16.378 0.497 19.066 1.00 71.25 88 PRO A CA 1
ATOM 649 C C . PRO A 1 88 ? -17.387 1.293 19.891 1.00 71.25 88 PRO A C 1
ATOM 651 O O . PRO A 1 88 ? -17.152 1.608 21.062 1.00 71.25 88 PRO A O 1
ATOM 654 N N . GLN A 1 89 ? -18.484 1.696 19.254 1.00 66.88 89 GLN A N 1
ATOM 655 C CA . GLN A 1 89 ? -19.551 2.392 19.952 1.00 66.88 89 GLN A CA 1
ATOM 656 C C . GLN A 1 89 ? -20.129 1.405 20.965 1.00 66.88 89 GLN A C 1
ATOM 658 O O . GLN A 1 89 ? -20.562 0.317 20.594 1.00 66.88 89 GLN A O 1
ATOM 663 N N . LYS A 1 90 ? -20.108 1.756 22.255 1.00 61.09 90 LYS A N 1
ATOM 664 C CA . LYS A 1 90 ? -20.783 0.969 23.290 1.00 61.09 90 LYS A CA 1
ATOM 665 C C . LYS A 1 90 ? -22.282 1.004 22.995 1.00 61.09 90 LYS A C 1
ATOM 667 O O . LYS A 1 90 ? -22.959 1.957 23.380 1.00 61.09 90 LYS A O 1
ATOM 672 N N . ILE A 1 91 ? -22.802 -0.006 22.302 1.00 62.66 91 ILE A N 1
ATOM 673 C CA . ILE A 1 91 ? -24.241 -0.166 22.108 1.00 62.66 91 ILE A CA 1
ATOM 674 C C . ILE A 1 91 ? -24.811 -0.488 23.492 1.00 62.66 91 ILE A C 1
ATOM 676 O O . ILE A 1 91 ? -24.674 -1.605 23.985 1.00 62.66 91 ILE A O 1
ATOM 680 N N . LYS A 1 92 ? -25.387 0.507 24.178 1.00 57.22 92 LYS A N 1
ATOM 681 C CA . LYS A 1 92 ? -26.130 0.244 25.416 1.00 57.22 92 LYS A CA 1
ATOM 682 C C . LYS A 1 92 ? -27.313 -0.655 25.041 1.00 57.22 92 LYS A C 1
ATOM 684 O O . LYS A 1 92 ? -28.027 -0.304 24.097 1.00 57.22 92 LYS A O 1
ATOM 689 N N . PRO A 1 93 ? -27.546 -1.783 25.736 1.00 66.12 93 PRO A N 1
ATOM 690 C CA . PRO A 1 93 ? -28.703 -2.614 25.448 1.00 66.12 93 PRO A CA 1
ATOM 691 C C . PRO A 1 93 ? -29.959 -1.751 25.595 1.00 66.12 93 PRO A C 1
ATOM 693 O O . PRO A 1 93 ? -30.197 -1.152 26.650 1.00 66.12 93 PRO A O 1
ATOM 696 N N . LYS A 1 94 ? -30.746 -1.629 24.519 1.00 68.62 94 LYS A N 1
ATOM 697 C CA . LYS A 1 94 ? -32.055 -0.975 24.587 1.00 68.62 94 LYS A CA 1
ATOM 698 C C . LYS A 1 94 ? -32.891 -1.784 25.578 1.00 68.62 94 LYS A C 1
ATOM 700 O O . LYS A 1 94 ? -33.182 -2.946 25.317 1.00 68.62 94 LYS A O 1
ATOM 705 N N . LYS A 1 95 ? -33.260 -1.189 26.718 1.00 69.00 95 LYS A N 1
ATOM 706 C CA . LYS A 1 95 ? -34.233 -1.779 27.648 1.00 69.00 95 LYS A CA 1
ATOM 707 C C . LYS A 1 95 ? -35.564 -1.928 26.906 1.00 69.00 95 LYS A C 1
ATOM 709 O O . LYS A 1 95 ? -36.324 -0.968 26.801 1.00 69.00 95 LYS A O 1
ATOM 714 N N . ILE A 1 96 ? -35.829 -3.112 26.363 1.00 67.31 96 ILE A N 1
ATOM 715 C CA . ILE A 1 96 ? -37.137 -3.463 25.813 1.00 67.31 96 ILE A CA 1
ATOM 716 C C . ILE A 1 96 ? -38.059 -3.608 27.024 1.00 67.31 96 ILE A C 1
ATOM 718 O O . ILE A 1 96 ? -37.913 -4.539 27.814 1.00 67.31 96 ILE A O 1
ATOM 722 N N . LYS A 1 97 ? -38.961 -2.643 27.235 1.00 64.12 97 LYS A N 1
ATOM 723 C CA . LYS A 1 97 ? -39.998 -2.779 28.264 1.00 64.12 97 LYS A CA 1
ATOM 724 C C . LYS A 1 97 ? -40.909 -3.943 27.853 1.00 64.12 97 LYS A C 1
ATOM 726 O O . LYS A 1 97 ? -41.322 -3.966 26.691 1.00 64.12 97 LYS A O 1
ATOM 731 N N . PRO A 1 98 ? -41.236 -4.889 28.751 1.00 67.62 98 PRO A N 1
ATOM 732 C CA . PRO A 1 98 ? -42.157 -5.963 28.414 1.00 67.62 98 PRO A CA 1
ATOM 733 C C . PRO A 1 98 ? -43.494 -5.348 27.995 1.00 67.62 98 PRO A C 1
ATOM 735 O O . PRO A 1 98 ? -44.068 -4.518 28.705 1.00 67.62 98 PRO A O 1
ATOM 738 N N . ARG A 1 99 ? -43.965 -5.712 26.798 1.00 74.56 99 ARG A N 1
ATOM 739 C CA . ARG A 1 99 ? -45.260 -5.267 26.284 1.00 74.56 99 ARG A CA 1
ATOM 740 C C . ARG A 1 99 ? -46.329 -5.869 27.192 1.00 74.56 99 ARG A C 1
ATOM 742 O O . ARG A 1 99 ? -46.455 -7.086 27.270 1.00 74.56 99 ARG A O 1
ATOM 749 N N . LYS A 1 100 ? -47.055 -5.016 27.916 1.00 71.19 100 LYS A N 1
ATOM 750 C CA . LYS A 1 100 ? -48.127 -5.419 28.833 1.00 71.19 100 LYS A CA 1
ATOM 751 C C . LYS A 1 100 ? -49.204 -6.135 28.011 1.00 71.19 100 LYS A C 1
ATOM 753 O O . LYS A 1 100 ? -49.926 -5.494 27.252 1.00 71.19 100 LYS A O 1
ATOM 758 N N . VAL A 1 101 ? -49.260 -7.461 28.096 1.00 66.75 101 VAL A N 1
ATOM 759 C CA . VAL A 1 101 ? -50.309 -8.252 27.447 1.00 66.75 101 VAL A CA 1
ATOM 760 C C . VAL A 1 101 ? -51.580 -8.029 28.264 1.00 66.75 101 VAL A C 1
ATOM 762 O O . VAL A 1 101 ? -51.632 -8.384 29.439 1.00 66.75 101 VAL A O 1
ATOM 765 N N . MET A 1 102 ? -52.578 -7.361 27.685 1.00 60.19 102 MET A N 1
ATOM 766 C CA . MET A 1 102 ? -53.896 -7.218 28.308 1.00 60.19 102 MET A CA 1
ATOM 767 C C . MET A 1 102 ? -54.520 -8.609 28.427 1.00 60.19 102 MET A C 1
ATOM 769 O O . MET A 1 102 ? -54.876 -9.212 27.414 1.00 60.19 102 MET A O 1
ATOM 773 N N . SER A 1 103 ? -54.654 -9.126 29.650 1.00 62.91 103 SER A N 1
ATOM 774 C CA . SER A 1 103 ? -55.456 -10.320 29.890 1.00 62.91 103 SER A CA 1
ATOM 775 C C . SER A 1 103 ? -56.922 -9.970 29.631 1.00 62.91 103 SER A C 1
ATOM 777 O O . SER A 1 103 ? -57.547 -9.192 30.353 1.00 62.91 103 SER A O 1
ATOM 779 N N . LYS A 1 104 ? -57.492 -10.515 28.554 1.00 63.69 104 LYS A N 1
ATOM 780 C CA . LYS A 1 104 ? -58.944 -10.512 28.375 1.00 63.69 104 LYS A CA 1
ATOM 781 C C . LYS A 1 104 ? -59.518 -11.531 29.358 1.00 63.69 104 LYS A C 1
ATOM 783 O O . LYS A 1 104 ? -59.435 -12.733 29.135 1.00 63.69 104 LYS A O 1
ATOM 788 N N . ARG A 1 105 ? -60.052 -11.036 30.475 1.00 62.09 105 ARG A N 1
ATOM 789 C CA . ARG A 1 105 ? -60.823 -11.815 31.450 1.00 62.09 105 ARG A CA 1
ATOM 790 C C . ARG A 1 105 ? -62.119 -12.273 30.775 1.00 62.09 105 ARG A C 1
ATOM 792 O O . ARG A 1 105 ? -63.019 -11.465 30.568 1.00 62.09 105 ARG A O 1
ATOM 799 N N . VAL A 1 106 ? -62.193 -13.548 30.399 1.00 60.59 106 VAL A N 1
ATOM 800 C CA . VAL A 1 106 ? -63.426 -14.181 29.914 1.00 60.59 106 VAL A CA 1
ATOM 801 C C . VAL A 1 106 ? -64.360 -14.335 31.113 1.00 60.59 106 VAL A C 1
ATOM 803 O O . VAL A 1 106 ? -64.059 -15.077 32.043 1.00 60.59 106 VAL A O 1
ATOM 806 N N . GLN A 1 107 ? -65.465 -13.591 31.126 1.00 59.28 107 GLN A N 1
ATOM 807 C CA . GLN A 1 107 ? -66.579 -13.851 32.034 1.00 59.28 107 GLN A CA 1
ATOM 808 C C . GLN A 1 107 ? -67.543 -14.813 31.340 1.00 59.28 107 GLN A C 1
ATOM 810 O O . GLN A 1 107 ? -68.388 -14.390 30.554 1.00 59.28 107 GLN A O 1
ATOM 815 N N . SER A 1 108 ? -67.413 -16.109 31.609 1.00 60.31 108 SER A N 1
ATOM 816 C CA . SER A 1 108 ? -68.479 -17.068 31.323 1.00 60.31 108 SER A CA 1
ATOM 817 C C . SER A 1 108 ? -69.523 -16.960 32.434 1.00 60.31 108 SER A C 1
ATOM 819 O O . SER A 1 108 ? -69.267 -17.324 33.581 1.00 60.31 108 SER A O 1
ATOM 821 N N . LYS A 1 109 ? -70.675 -16.382 32.087 1.00 59.81 109 LYS A N 1
ATOM 822 C CA . LYS A 1 109 ? -71.868 -16.291 32.931 1.00 59.81 109 LYS A CA 1
ATOM 823 C C . LYS A 1 109 ? -72.415 -17.693 33.225 1.00 59.81 109 LYS A C 1
ATOM 825 O O . LYS A 1 109 ? -72.535 -18.504 32.311 1.00 59.81 109 LYS A O 1
ATOM 830 N N . ASN A 1 110 ? -72.771 -17.921 34.489 1.00 52.03 110 ASN A N 1
ATOM 831 C CA . ASN A 1 110 ? -73.617 -19.022 34.948 1.00 52.03 110 ASN A CA 1
ATOM 832 C C . ASN A 1 110 ? -74.897 -19.110 34.107 1.00 52.03 110 ASN A C 1
ATOM 834 O O . ASN A 1 110 ? -75.603 -18.111 33.965 1.00 52.03 110 ASN A O 1
ATOM 838 N N . ILE A 1 111 ? -75.227 -20.315 33.650 1.00 48.88 111 ILE A N 1
ATOM 839 C CA . ILE A 1 111 ? -76.571 -20.676 33.201 1.00 48.88 111 ILE A CA 1
ATOM 840 C C . ILE A 1 111 ? -77.046 -21.758 34.173 1.00 48.88 111 ILE A C 1
ATOM 842 O O . ILE A 1 111 ? -76.569 -22.887 34.132 1.00 48.88 111 ILE A O 1
ATOM 846 N N . MET A 1 112 ? -77.919 -21.363 35.102 1.00 47.75 112 MET A N 1
ATOM 847 C CA . MET A 1 112 ? -78.870 -22.279 35.731 1.00 47.75 112 MET A CA 1
ATOM 848 C C . MET A 1 112 ? -80.099 -22.341 34.825 1.00 47.75 112 MET A C 1
ATOM 850 O O . MET A 1 112 ? -80.467 -21.292 34.288 1.00 47.75 112 MET A O 1
ATOM 854 N N . HIS A 1 113 ? -80.639 -23.547 34.647 1.00 43.00 113 HIS A N 1
ATOM 855 C CA . HIS A 1 113 ? -82.039 -24.000 34.555 1.00 43.00 113 HIS A CA 1
ATOM 856 C C . HIS A 1 113 ? -82.030 -25.354 33.840 1.00 43.00 113 HIS A C 1
ATOM 858 O O . HIS A 1 113 ? -81.644 -25.388 32.651 1.00 43.00 113 HIS A O 1
#

Radius of gyration: 29.9 Å; chains: 1; bounding box: 96×38×63 Å